Protein AF-A0A946PYF2-F1 (afdb_monomer_lite)

Radius of gyration: 15.65 Å; chains: 1; bounding box: 33×25×46 Å

pLDDT: mean 85.74, std 12.19, range [45.62, 95.69]

Sequence (70 aa):
MRNKSPKKQRRLILGIAGLSDMVFGIFFVLIALGIIPVFEDLPRWIFYLIGGGLFTFGTFLAIFNFSPRE

Foldseek 3Di:
DPDDPPVLVVLVVLLVQLVVLLVVLVVLVCVLVVVDVPPVVDHSVVSPCSSVVSNVSSVVSNCVSPDDDD

Secondary structure (DSSP, 8-state):
-----HHHHHHHHHHHHHHHHHHHHHHHHHHHTTSS---TTS-HHHHHHHHHHHHHHHHHHHHHHHS---

Structure (mmCIF, N/CA/C/O backbone):
data_AF-A0A946PYF2-F1
#
_entry.id   AF-A0A946PYF2-F1
#
loop_
_atom_site.group_PDB
_atom_site.id
_atom_site.type_symbol
_atom_site.label_atom_id
_atom_site.label_alt_id
_atom_site.label_comp_id
_atom_site.label_asym_id
_atom_sit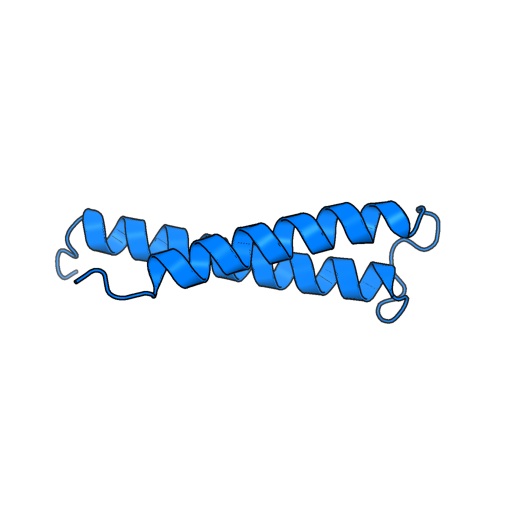e.label_entity_id
_atom_site.label_seq_id
_atom_site.pdbx_PDB_ins_code
_atom_site.Cartn_x
_atom_site.Cartn_y
_atom_site.Cartn_z
_atom_site.occupancy
_atom_site.B_iso_or_equiv
_atom_site.auth_seq_id
_atom_site.auth_comp_id
_atom_site.auth_asym_id
_atom_site.auth_atom_id
_atom_site.pdbx_PDB_model_num
ATOM 1 N N . MET A 1 1 ? -9.626 -15.729 27.669 1.00 45.62 1 MET A N 1
ATOM 2 C CA . MET A 1 1 ? -9.645 -14.805 26.512 1.00 45.62 1 MET A CA 1
ATOM 3 C C . MET A 1 1 ? -10.835 -13.871 26.679 1.00 45.62 1 MET A C 1
ATOM 5 O O . MET A 1 1 ? -11.966 -14.329 26.674 1.00 45.62 1 MET A O 1
ATOM 9 N N . ARG A 1 2 ? -10.586 -12.593 26.982 1.00 47.50 2 ARG A N 1
ATOM 10 C CA . ARG A 1 2 ? -11.618 -11.597 27.315 1.00 47.50 2 ARG A CA 1
ATOM 11 C C . ARG A 1 2 ? -12.473 -11.351 26.067 1.00 47.50 2 ARG A C 1
ATOM 13 O O . ARG A 1 2 ? -11.922 -10.873 25.079 1.00 47.50 2 ARG A O 1
ATOM 20 N N . ASN A 1 3 ? -13.762 -11.708 26.106 1.00 53.19 3 ASN A N 1
ATOM 21 C CA . ASN A 1 3 ? -14.729 -11.527 25.014 1.00 53.19 3 ASN A CA 1
ATOM 22 C C . ASN A 1 3 ? -14.671 -10.080 24.492 1.00 53.19 3 ASN A C 1
ATOM 24 O O . ASN A 1 3 ? -15.277 -9.169 25.059 1.00 53.19 3 ASN A O 1
ATOM 28 N N . LYS A 1 4 ? -13.901 -9.839 23.425 1.00 56.34 4 LYS A N 1
ATOM 29 C CA . LYS A 1 4 ? -13.997 -8.594 22.665 1.00 56.34 4 LYS A CA 1
ATOM 30 C C . LYS A 1 4 ? -15.344 -8.663 21.956 1.00 56.34 4 LYS A C 1
ATOM 32 O O . LYS A 1 4 ? -15.623 -9.650 21.288 1.00 56.34 4 LYS A O 1
ATOM 37 N N . SER A 1 5 ? -16.173 -7.630 22.107 1.00 72.81 5 SER A N 1
ATOM 38 C CA . SER A 1 5 ? -17.417 -7.500 21.340 1.00 72.81 5 SER A CA 1
ATOM 39 C C . SER A 1 5 ? -17.148 -7.837 19.859 1.00 72.81 5 SER A C 1
ATOM 41 O O . SER A 1 5 ? -16.173 -7.303 19.312 1.00 72.81 5 SER A O 1
ATOM 43 N N . PRO A 1 6 ? -17.976 -8.671 19.196 1.00 78.81 6 PRO A N 1
ATOM 44 C CA . PRO A 1 6 ? -17.789 -9.058 17.791 1.00 78.81 6 PRO A CA 1
ATOM 45 C C . PRO A 1 6 ? -17.571 -7.852 16.868 1.00 78.81 6 PRO A C 1
ATOM 47 O O . PRO A 1 6 ? -16.773 -7.888 15.932 1.00 78.81 6 PRO A O 1
ATOM 50 N N . LYS A 1 7 ? -18.205 -6.722 17.207 1.00 78.94 7 LYS A N 1
ATOM 51 C CA . LYS A 1 7 ? -18.064 -5.434 16.522 1.00 78.94 7 LYS A CA 1
ATOM 52 C C . LYS A 1 7 ? -16.638 -4.870 16.609 1.00 78.94 7 LYS A C 1
ATOM 54 O O . LYS A 1 7 ? -16.119 -4.360 15.621 1.00 78.94 7 LYS A O 1
ATOM 59 N N . LYS A 1 8 ? -15.981 -4.989 17.768 1.00 79.38 8 LYS A N 1
ATOM 60 C CA . LYS A 1 8 ? -14.604 -4.515 17.995 1.00 79.38 8 LYS A CA 1
ATOM 61 C C . LYS A 1 8 ? -13.571 -5.421 17.321 1.00 79.38 8 LYS A C 1
ATOM 63 O O . LYS A 1 8 ? -12.574 -4.918 16.815 1.00 79.38 8 LYS A O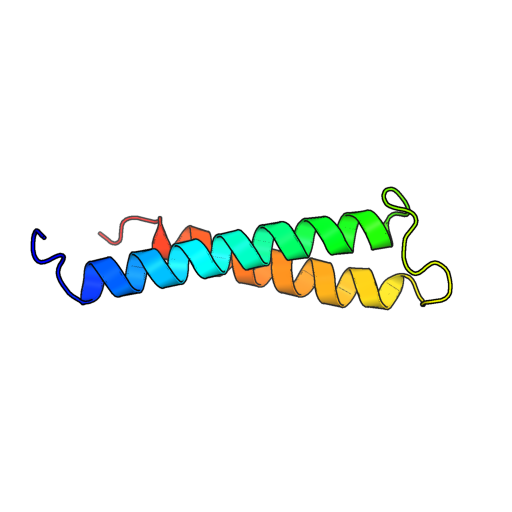 1
ATOM 68 N N . GLN A 1 9 ? -13.817 -6.731 17.278 1.00 83.69 9 GLN A N 1
ATOM 69 C CA . GLN A 1 9 ? -12.944 -7.675 16.574 1.00 83.69 9 GLN A CA 1
ATOM 70 C C . GLN A 1 9 ? -13.030 -7.499 15.053 1.00 83.69 9 GLN A C 1
ATOM 72 O O . GLN A 1 9 ? -11.994 -7.393 14.406 1.00 83.69 9 GLN A O 1
ATOM 77 N N . ARG A 1 10 ? -14.238 -7.348 14.493 1.00 82.94 10 ARG A N 1
ATOM 78 C CA . ARG A 1 10 ? -14.427 -7.038 13.066 1.00 82.94 10 ARG A CA 1
ATOM 79 C C . AR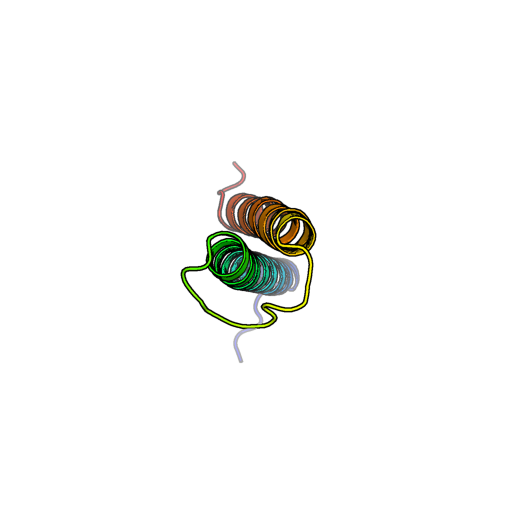G A 1 10 ? -13.730 -5.738 12.661 1.00 82.94 10 ARG A C 1
ATOM 81 O O . ARG A 1 10 ? -13.055 -5.706 11.641 1.00 82.94 10 ARG A O 1
ATOM 88 N N . ARG A 1 11 ? -13.851 -4.686 13.478 1.00 83.62 11 ARG A N 1
ATOM 89 C CA . ARG A 1 11 ? -13.192 -3.392 13.240 1.00 83.62 11 ARG A CA 1
ATOM 90 C C . ARG A 1 11 ? -11.667 -3.504 13.251 1.00 83.62 11 ARG A C 1
ATOM 92 O O . ARG A 1 11 ? -11.007 -2.902 12.416 1.00 83.62 11 ARG A O 1
ATOM 99 N N . LEU A 1 12 ? -11.120 -4.306 14.166 1.00 85.38 12 LEU A N 1
ATOM 100 C CA . LEU A 1 12 ? -9.685 -4.584 14.215 1.00 85.38 12 LEU A CA 1
ATOM 101 C C . LEU A 1 12 ? -9.217 -5.331 12.960 1.00 85.38 12 LEU A C 1
ATOM 103 O O . LEU A 1 12 ? -8.222 -4.936 12.370 1.00 85.38 12 LEU A O 1
ATOM 107 N N . ILE A 1 13 ? -9.947 -6.366 12.535 1.00 87.75 13 ILE A N 1
ATOM 108 C CA . ILE A 1 13 ? -9.619 -7.143 11.329 1.00 87.75 13 ILE A CA 1
ATOM 109 C C . ILE A 1 13 ? -9.653 -6.248 10.086 1.00 87.75 13 ILE A C 1
ATOM 111 O O . ILE A 1 13 ? -8.710 -6.267 9.306 1.00 87.75 13 ILE A O 1
ATOM 115 N N . LEU A 1 14 ? -10.695 -5.425 9.929 1.00 87.56 14 LEU A N 1
ATOM 116 C CA . LEU A 1 14 ? -10.802 -4.493 8.802 1.00 87.56 14 LEU A CA 1
ATOM 117 C C . LEU A 1 14 ? -9.711 -3.412 8.828 1.00 87.56 14 LEU A C 1
ATOM 119 O O . LEU A 1 14 ? -9.205 -3.036 7.777 1.00 87.56 14 LEU A O 1
ATOM 123 N N . GLY A 1 15 ? -9.329 -2.930 10.015 1.00 87.62 15 GLY A N 1
ATOM 124 C CA . GLY A 1 15 ? -8.216 -1.992 10.164 1.00 87.62 15 GLY A CA 1
ATOM 125 C C . GLY A 1 15 ? -6.874 -2.617 9.780 1.00 87.62 15 GLY A C 1
ATOM 126 O O . GLY A 1 15 ? -6.100 -1.990 9.066 1.00 87.62 15 GLY A O 1
ATOM 127 N N . ILE A 1 16 ? -6.619 -3.861 10.200 1.00 90.62 16 ILE A N 1
ATOM 128 C CA . ILE A 1 16 ? -5.408 -4.605 9.823 1.00 90.62 16 ILE A CA 1
ATOM 129 C C . ILE A 1 16 ? -5.384 -4.856 8.315 1.00 90.62 16 ILE A C 1
ATOM 131 O O . ILE A 1 16 ? -4.365 -4.587 7.693 1.00 90.62 16 ILE A O 1
ATOM 135 N N . ALA A 1 17 ? -6.499 -5.293 7.725 1.00 89.75 17 ALA A N 1
ATOM 136 C CA . ALA A 1 17 ? -6.602 -5.495 6.282 1.00 89.75 17 ALA A CA 1
ATOM 137 C C . ALA A 1 17 ? -6.302 -4.201 5.507 1.00 89.75 17 ALA A C 1
ATOM 139 O O . ALA A 1 17 ? -5.469 -4.212 4.609 1.00 89.75 17 ALA A O 1
ATOM 140 N N . GLY A 1 18 ? -6.881 -3.067 5.923 1.00 89.75 18 GLY A N 1
ATOM 141 C CA . GLY A 1 18 ? -6.597 -1.772 5.300 1.00 89.75 18 GLY A CA 1
ATOM 142 C C . GLY A 1 18 ? -5.129 -1.344 5.425 1.00 89.75 18 GLY A C 1
ATOM 143 O O . GLY A 1 18 ? -4.544 -0.848 4.466 1.00 89.75 18 GLY A O 1
ATOM 144 N N . LEU A 1 19 ? -4.496 -1.579 6.579 1.00 91.94 19 LEU A N 1
ATOM 145 C CA . LEU A 1 19 ? -3.062 -1.320 6.751 1.00 91.94 19 LEU A CA 1
ATOM 146 C C . LEU A 1 19 ? -2.201 -2.234 5.869 1.00 91.94 19 LEU A C 1
ATOM 148 O O . LEU A 1 19 ? -1.219 -1.767 5.297 1.00 91.94 19 LEU A O 1
ATOM 152 N N . SER A 1 20 ? -2.563 -3.511 5.736 1.00 93.25 20 SER A N 1
ATOM 153 C CA . SER A 1 20 ? -1.881 -4.446 4.837 1.00 93.25 20 SER A CA 1
ATOM 154 C C . SER A 1 20 ? -1.989 -3.996 3.380 1.00 93.25 20 SER A C 1
ATOM 156 O O . SER A 1 20 ? -0.963 -3.886 2.712 1.00 93.25 20 SER A O 1
ATOM 158 N N . ASP A 1 21 ? -3.192 -3.655 2.916 1.00 92.38 21 ASP A N 1
ATOM 159 C CA . ASP A 1 21 ? -3.425 -3.144 1.560 1.00 92.38 21 ASP A CA 1
ATOM 160 C C . ASP A 1 21 ? -2.635 -1.856 1.308 1.00 92.38 21 ASP A C 1
ATOM 162 O O . ASP A 1 21 ? -2.021 -1.700 0.254 1.00 92.38 21 ASP A O 1
ATOM 166 N N . MET A 1 22 ? -2.554 -0.966 2.303 1.00 93.75 22 MET A N 1
ATOM 167 C CA . MET A 1 22 ? -1.739 0.245 2.217 1.00 93.75 22 MET A CA 1
ATOM 168 C C . MET A 1 22 ? -0.252 -0.078 2.017 1.00 93.75 22 MET A C 1
ATOM 170 O O . MET A 1 22 ? 0.393 0.515 1.153 1.00 93.75 22 MET A O 1
ATOM 174 N N . VAL A 1 23 ? 0.298 -1.021 2.790 1.00 95.69 23 VAL A N 1
ATOM 175 C CA . VAL A 1 23 ? 1.708 -1.435 2.684 1.00 95.69 23 VAL A CA 1
ATOM 176 C C . VAL A 1 23 ? 1.996 -2.077 1.327 1.00 95.69 23 VAL A C 1
ATOM 178 O O . VAL A 1 23 ? 2.986 -1.720 0.686 1.00 95.69 23 VAL A O 1
ATOM 181 N N . PHE A 1 24 ? 1.125 -2.969 0.850 1.00 95.19 24 PHE A N 1
ATOM 182 C CA . PH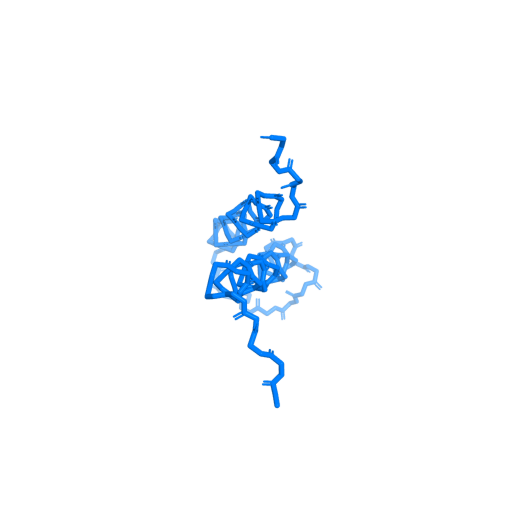E A 1 24 ? 1.261 -3.548 -0.489 1.00 95.19 24 PHE A CA 1
ATOM 183 C C . PHE A 1 24 ? 1.134 -2.486 -1.582 1.00 95.19 24 PHE A C 1
ATOM 185 O O . PHE A 1 24 ? 1.900 -2.499 -2.544 1.00 95.19 24 PHE A O 1
ATOM 192 N N . GLY A 1 25 ? 0.229 -1.523 -1.406 1.00 95.19 25 GLY A N 1
ATOM 193 C CA . GLY A 1 25 ? 0.081 -0.382 -2.295 1.00 95.19 25 GLY A CA 1
ATOM 194 C C . GLY A 1 25 ? 1.375 0.416 -2.438 1.00 95.19 25 GLY A C 1
ATOM 195 O O . GLY A 1 25 ? 1.853 0.623 -3.553 1.00 95.19 25 GLY A O 1
ATOM 196 N N . ILE A 1 26 ? 1.999 0.779 -1.310 1.00 94.81 26 ILE A N 1
ATOM 197 C CA . ILE A 1 26 ? 3.304 1.459 -1.285 1.00 94.81 26 ILE A CA 1
ATOM 198 C C . ILE A 1 26 ? 4.359 0.622 -2.011 1.00 94.81 26 ILE A C 1
ATOM 200 O O . ILE A 1 26 ? 5.081 1.151 -2.852 1.00 94.81 26 ILE A O 1
ATOM 204 N N . PHE A 1 27 ? 4.434 -0.680 -1.730 1.00 95.56 27 PHE A N 1
ATOM 205 C CA . PHE A 1 27 ? 5.400 -1.573 -2.370 1.00 95.56 27 PHE A CA 1
ATOM 206 C C . PHE A 1 27 ? 5.284 -1.560 -3.903 1.00 95.56 27 PHE A C 1
ATOM 208 O O . PHE A 1 27 ? 6.285 -1.369 -4.593 1.00 95.56 27 PHE A O 1
ATOM 215 N N . PHE A 1 28 ? 4.070 -1.675 -4.448 1.00 95.06 28 PHE A N 1
ATOM 216 C CA . PHE A 1 28 ? 3.860 -1.613 -5.897 1.00 95.06 28 PHE A CA 1
ATOM 217 C C . PHE A 1 28 ? 4.136 -0.223 -6.484 1.00 95.06 28 PHE A C 1
ATOM 219 O O . PHE A 1 28 ? 4.676 -0.133 -7.584 1.00 95.06 28 PHE A O 1
ATOM 226 N N . VAL A 1 29 ? 3.850 0.860 -5.755 1.00 94.25 29 VAL A N 1
ATOM 227 C CA . VAL A 1 29 ? 4.234 2.217 -6.183 1.00 94.25 29 VAL A CA 1
ATOM 228 C C . VAL A 1 29 ? 5.759 2.365 -6.253 1.00 94.25 29 VAL A C 1
ATOM 230 O O . VAL A 1 29 ? 6.271 2.952 -7.204 1.00 94.25 29 VAL A O 1
ATOM 233 N N . LEU A 1 30 ? 6.504 1.794 -5.303 1.00 94.44 30 LEU A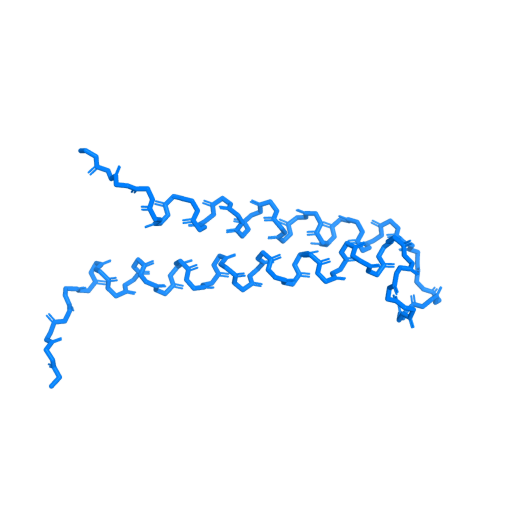 N 1
ATOM 234 C CA . LEU A 1 30 ? 7.971 1.810 -5.326 1.00 94.44 30 LEU A CA 1
ATOM 235 C C . LEU A 1 30 ? 8.545 1.020 -6.513 1.00 94.44 30 LEU A C 1
ATOM 237 O O . LEU A 1 30 ? 9.535 1.456 -7.106 1.00 94.44 30 LEU A O 1
ATOM 241 N N . ILE A 1 31 ? 7.911 -0.092 -6.899 1.00 93.56 31 ILE A N 1
ATOM 242 C CA . ILE A 1 31 ? 8.235 -0.812 -8.143 1.00 93.56 31 ILE A CA 1
ATOM 243 C C . ILE A 1 31 ? 7.938 0.072 -9.362 1.00 93.56 31 ILE A C 1
ATOM 245 O O . ILE A 1 31 ? 8.780 0.218 -10.245 1.00 93.56 31 ILE A O 1
ATOM 249 N N . ALA A 1 32 ? 6.773 0.725 -9.396 1.00 91.94 32 ALA A N 1
ATOM 250 C CA . ALA A 1 32 ? 6.364 1.591 -10.504 1.00 91.94 32 ALA A CA 1
ATOM 251 C C . ALA A 1 32 ? 7.324 2.778 -10.727 1.00 91.94 32 ALA A C 1
ATOM 253 O O . ALA A 1 32 ? 7.580 3.178 -11.868 1.00 91.94 32 ALA A O 1
ATOM 254 N N . LEU A 1 33 ? 7.883 3.314 -9.638 1.00 92.06 33 LEU A N 1
ATOM 255 C CA . LEU A 1 33 ? 8.899 4.370 -9.644 1.00 92.06 33 LEU A CA 1
ATOM 256 C C . LEU A 1 33 ? 10.297 3.865 -10.039 1.00 92.06 33 LEU A C 1
ATOM 258 O O . LEU A 1 33 ? 11.187 4.678 -10.278 1.00 92.06 33 LEU A O 1
ATOM 262 N N . GLY A 1 34 ? 10.504 2.548 -10.122 1.00 89.56 34 GLY A N 1
ATOM 263 C CA . GLY A 1 34 ? 11.810 1.943 -10.388 1.00 89.56 34 GLY A CA 1
ATOM 264 C C . GLY A 1 34 ? 12.774 2.005 -9.200 1.00 89.56 34 GLY A C 1
ATOM 265 O O . GLY A 1 34 ? 13.972 1.827 -9.387 1.00 89.56 34 GLY A O 1
ATOM 266 N N . ILE A 1 35 ? 12.271 2.263 -7.987 1.00 92.38 35 ILE A N 1
ATOM 267 C CA . ILE A 1 35 ? 13.072 2.225 -6.751 1.00 92.38 35 ILE A CA 1
ATOM 268 C C . ILE A 1 35 ? 13.361 0.770 -6.368 1.00 92.38 35 ILE A C 1
ATOM 270 O O . ILE A 1 35 ? 14.457 0.450 -5.914 1.00 92.38 35 ILE A O 1
ATOM 274 N N . ILE A 1 36 ? 12.371 -0.108 -6.560 1.00 92.25 36 ILE A N 1
ATOM 275 C CA . ILE A 1 36 ? 12.499 -1.554 -6.373 1.00 92.25 36 ILE A CA 1
ATOM 276 C C . ILE A 1 36 ? 12.563 -2.201 -7.768 1.00 92.25 36 ILE A C 1
ATOM 278 O O . ILE A 1 36 ? 11.534 -2.247 -8.446 1.00 92.25 36 ILE A O 1
ATOM 282 N N . PRO A 1 37 ? 13.739 -2.684 -8.215 1.00 86.00 37 PRO A N 1
ATOM 283 C CA . PRO A 1 37 ? 13.933 -3.240 -9.554 1.00 86.00 37 PRO A CA 1
ATOM 284 C C . PRO A 1 37 ? 13.435 -4.691 -9.616 1.00 86.00 37 PRO A C 1
ATOM 286 O O . PRO A 1 37 ? 14.201 -5.649 -9.563 1.00 86.00 37 PRO A O 1
ATOM 289 N N . VAL A 1 38 ? 12.116 -4.863 -9.642 1.00 88.50 38 VAL A N 1
ATOM 290 C CA . VAL A 1 38 ? 11.451 -6.167 -9.768 1.00 88.50 38 VAL A CA 1
ATOM 291 C C . VAL A 1 38 ? 10.395 -6.050 -10.862 1.00 88.50 38 VAL A C 1
ATOM 293 O O . VAL A 1 38 ? 9.747 -5.014 -10.982 1.00 88.50 38 VAL A O 1
ATOM 296 N N . PHE A 1 39 ? 10.206 -7.114 -11.648 1.00 84.88 39 PHE A N 1
ATOM 297 C CA . PHE A 1 39 ? 9.264 -7.147 -12.774 1.00 84.88 39 PHE A CA 1
ATOM 298 C C . PHE A 1 39 ? 9.541 -6.080 -13.852 1.00 84.88 39 PHE A C 1
ATOM 300 O O . PHE A 1 39 ? 8.616 -5.453 -14.367 1.00 84.88 39 PHE A O 1
ATOM 307 N N . GLU A 1 40 ? 10.813 -5.878 -14.205 1.00 83.25 40 GLU A N 1
ATOM 308 C CA . GLU A 1 40 ? 11.234 -4.875 -15.197 1.00 83.25 40 GLU A CA 1
ATOM 309 C C . GLU A 1 40 ? 10.646 -5.103 -16.600 1.00 83.25 40 GLU A C 1
ATOM 311 O O . GLU A 1 40 ? 10.462 -4.147 -17.351 1.00 83.25 40 GLU A O 1
ATOM 316 N N . ASP A 1 41 ? 10.282 -6.347 -16.922 1.00 90.25 41 ASP A N 1
ATOM 317 C CA . ASP A 1 41 ? 9.662 -6.724 -18.196 1.00 90.25 41 ASP A CA 1
ATOM 318 C C . ASP A 1 41 ? 8.190 -6.287 -18.314 1.00 90.25 41 ASP A C 1
ATOM 320 O O . ASP A 1 41 ? 7.598 -6.352 -19.395 1.00 90.25 41 ASP A O 1
ATOM 324 N N . LEU A 1 42 ? 7.566 -5.858 -17.209 1.00 88.50 42 LEU A N 1
ATOM 325 C CA . LEU A 1 42 ? 6.164 -5.453 -17.185 1.00 88.50 42 LEU A CA 1
ATOM 326 C C . LEU A 1 42 ? 6.000 -3.929 -17.310 1.00 88.50 42 LEU A C 1
ATOM 328 O O . LEU A 1 42 ? 6.745 -3.153 -16.705 1.00 88.50 42 LEU A O 1
ATOM 332 N N . PRO A 1 43 ? 4.970 -3.455 -18.039 1.00 92.31 43 PRO A N 1
ATOM 333 C CA . PRO A 1 43 ? 4.687 -2.029 -18.145 1.00 92.31 43 PRO A CA 1
ATOM 334 C C . PRO A 1 43 ? 4.442 -1.364 -16.781 1.00 92.31 43 PRO A C 1
ATOM 336 O O . PRO A 1 43 ? 3.499 -1.705 -16.064 1.00 92.31 43 PRO A O 1
ATOM 339 N N . ARG A 1 44 ? 5.239 -0.336 -16.457 1.00 89.19 44 ARG A N 1
ATOM 340 C CA . ARG A 1 44 ? 5.216 0.346 -15.144 1.00 89.19 44 ARG A CA 1
ATOM 341 C C . ARG A 1 44 ? 3.854 0.926 -14.746 1.00 89.19 44 ARG A C 1
ATOM 343 O O . ARG A 1 44 ? 3.542 1.005 -13.561 1.00 89.19 44 ARG A O 1
ATOM 350 N N . TRP A 1 45 ? 3.023 1.308 -15.718 1.00 92.50 45 TRP A N 1
ATOM 351 C CA . TRP A 1 45 ? 1.678 1.845 -15.465 1.00 92.50 45 TRP A CA 1
ATOM 352 C C . TRP A 1 45 ? 0.755 0.849 -14.747 1.00 92.50 45 TRP A C 1
ATOM 354 O O . TRP A 1 45 ? -0.103 1.269 -13.973 1.00 92.50 45 TRP A O 1
ATOM 364 N N . ILE A 1 46 ? 0.966 -0.459 -14.932 1.00 93.56 46 ILE A N 1
ATOM 365 C CA . ILE A 1 46 ? 0.194 -1.507 -14.250 1.00 93.56 46 ILE A CA 1
ATOM 366 C C . ILE A 1 46 ? 0.452 -1.444 -12.741 1.00 93.56 46 ILE A C 1
ATOM 368 O O . ILE A 1 46 ? -0.484 -1.493 -11.945 1.00 93.56 46 ILE A O 1
ATOM 372 N N . PHE A 1 47 ? 1.711 -1.257 -12.338 1.00 94.62 47 PHE A N 1
ATOM 373 C CA . PHE A 1 47 ? 2.078 -1.134 -10.929 1.00 94.62 47 PHE A CA 1
ATOM 374 C C . PHE A 1 47 ? 1.569 0.165 -10.302 1.00 94.62 47 PHE A C 1
ATOM 376 O O . PHE A 1 47 ? 1.191 0.152 -9.133 1.00 94.62 47 PHE A O 1
ATOM 383 N N . TYR A 1 48 ? 1.462 1.257 -11.069 1.00 93.50 48 TYR A N 1
ATOM 384 C CA . TYR A 1 48 ? 0.782 2.469 -10.596 1.00 93.50 48 TYR A CA 1
ATOM 385 C C . TYR A 1 48 ? -0.705 2.233 -10.325 1.00 93.50 48 TYR A C 1
ATOM 387 O O . TYR A 1 48 ? -1.215 2.715 -9.316 1.00 93.50 48 TYR A O 1
ATOM 395 N N . LEU A 1 49 ? -1.399 1.474 -11.178 1.00 95.44 49 LEU A N 1
ATOM 396 C CA . LEU A 1 49 ? -2.813 1.158 -10.965 1.00 95.44 49 LEU A CA 1
ATOM 397 C C . LEU A 1 49 ? -3.026 0.236 -9.764 1.00 95.44 49 LEU A C 1
ATOM 399 O O . LEU A 1 49 ? -3.863 0.530 -8.912 1.00 95.44 49 LEU A O 1
ATOM 403 N N . ILE A 1 50 ? -2.260 -0.855 -9.675 1.00 94.19 50 ILE A N 1
ATOM 404 C CA . ILE A 1 50 ? -2.362 -1.809 -8.562 1.00 94.19 50 ILE A CA 1
ATOM 405 C C . ILE A 1 50 ? -1.951 -1.126 -7.257 1.00 94.19 50 ILE A C 1
ATOM 407 O O . ILE A 1 50 ? -2.697 -1.149 -6.279 1.00 94.19 50 ILE A O 1
ATOM 411 N N . GLY A 1 51 ? -0.782 -0.485 -7.254 1.00 94.62 51 GLY A N 1
ATOM 412 C CA . GLY A 1 51 ? -0.226 0.168 -6.079 1.00 94.62 51 GLY A CA 1
ATOM 413 C C . GLY A 1 51 ? -1.069 1.342 -5.606 1.00 94.62 51 GLY A C 1
ATOM 414 O O . GLY A 1 51 ? -1.419 1.408 -4.431 1.00 94.62 51 GLY A O 1
ATOM 415 N N . GLY A 1 52 ? -1.463 2.227 -6.524 1.00 92.88 52 GLY A N 1
ATOM 416 C CA . GLY A 1 52 ? -2.347 3.349 -6.223 1.00 92.88 52 GLY A CA 1
ATOM 417 C C . GLY A 1 52 ? -3.710 2.888 -5.709 1.00 92.88 52 GLY A C 1
ATOM 418 O O . GLY A 1 52 ? -4.172 3.392 -4.690 1.00 92.88 52 GLY A O 1
ATOM 419 N N . GLY A 1 53 ? -4.319 1.883 -6.346 1.00 95.19 53 GLY A N 1
ATOM 420 C CA . GLY A 1 53 ? -5.610 1.334 -5.926 1.00 95.19 53 GLY A CA 1
ATOM 421 C C . GLY A 1 53 ? -5.570 0.724 -4.524 1.00 95.19 53 GLY A C 1
ATOM 422 O O . GLY A 1 53 ? -6.378 1.095 -3.669 1.00 95.19 53 GLY A O 1
ATOM 423 N N . LEU A 1 54 ? -4.601 -0.161 -4.266 1.00 94.56 54 LEU A N 1
ATOM 424 C CA . LEU A 1 54 ? -4.404 -0.783 -2.953 1.00 94.56 54 LEU A CA 1
ATOM 425 C C . LEU A 1 54 ? -4.067 0.253 -1.879 1.00 94.56 54 LEU A C 1
ATOM 427 O O . LEU A 1 54 ? -4.623 0.199 -0.784 1.00 94.56 54 LEU A O 1
ATOM 431 N N . PHE A 1 55 ? -3.217 1.229 -2.203 1.00 93.69 55 PHE A N 1
ATOM 432 C CA . PHE A 1 55 ? -2.865 2.301 -1.282 1.00 93.69 55 PHE A CA 1
ATOM 433 C C . PHE A 1 55 ? -4.092 3.132 -0.907 1.00 93.69 55 PHE A C 1
ATOM 435 O O . PHE A 1 55 ? -4.424 3.232 0.270 1.00 93.69 55 PHE A O 1
ATOM 442 N N . THR A 1 56 ? -4.817 3.676 -1.888 1.00 93.75 56 THR A N 1
ATOM 443 C CA . THR A 1 56 ? -5.992 4.518 -1.629 1.00 93.75 56 THR A CA 1
ATOM 444 C C . THR A 1 56 ? -7.084 3.756 -0.879 1.00 93.75 56 THR A C 1
ATOM 446 O O . THR A 1 56 ? -7.626 4.273 0.100 1.00 93.75 56 THR A O 1
ATOM 449 N N . PHE A 1 57 ? -7.390 2.522 -1.290 1.00 93.19 57 PHE A N 1
ATOM 450 C CA . PHE A 1 57 ? -8.408 1.702 -0.633 1.00 93.19 57 PHE A CA 1
ATOM 451 C C . PHE A 1 57 ? -7.994 1.290 0.786 1.00 93.19 57 PHE A C 1
ATOM 453 O O . PHE A 1 57 ? -8.779 1.429 1.729 1.00 93.19 57 PHE A O 1
ATOM 460 N N . GLY A 1 58 ? -6.746 0.854 0.958 1.00 90.81 58 GLY A N 1
ATOM 461 C CA . GLY A 1 58 ? -6.192 0.467 2.249 1.00 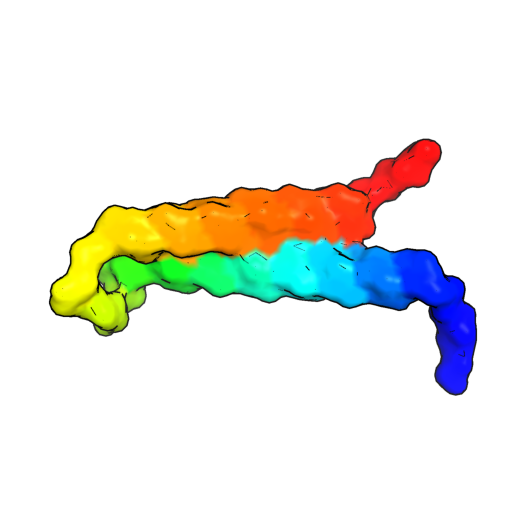90.81 58 GLY A CA 1
ATOM 462 C C . GLY A 1 58 ? -6.142 1.630 3.236 1.00 90.81 58 GLY A C 1
ATOM 463 O O . GLY A 1 58 ? -6.633 1.515 4.362 1.00 90.81 58 GLY A O 1
ATOM 464 N N . THR A 1 59 ? -5.647 2.792 2.796 1.00 90.75 59 THR A N 1
ATOM 465 C CA . THR A 1 59 ? -5.647 4.032 3.583 1.00 90.75 59 THR A CA 1
ATOM 466 C C . THR A 1 59 ? -7.065 4.444 3.971 1.00 90.75 59 THR A C 1
ATOM 468 O O . THR A 1 59 ? -7.304 4.763 5.136 1.00 90.75 59 THR A O 1
ATOM 471 N N . PHE A 1 60 ? -8.027 4.377 3.046 1.00 90.75 60 PHE A N 1
ATOM 472 C CA . PHE A 1 60 ? -9.432 4.657 3.342 1.00 90.75 60 PHE A CA 1
ATOM 473 C C . PHE A 1 60 ? -9.968 3.727 4.441 1.00 90.75 60 PHE A C 1
ATOM 475 O O . PHE A 1 60 ? -10.461 4.194 5.470 1.00 90.75 60 PHE A O 1
ATOM 482 N N . LEU A 1 61 ? -9.815 2.409 4.288 1.00 88.44 61 LEU A N 1
ATOM 483 C CA . LEU A 1 61 ? -10.274 1.441 5.285 1.00 88.44 61 LEU A CA 1
ATOM 484 C C . LEU A 1 61 ? -9.591 1.621 6.642 1.00 88.44 61 LEU A C 1
ATOM 486 O O . LEU A 1 61 ? -10.254 1.505 7.677 1.00 88.44 61 LEU A O 1
ATOM 490 N N . ALA A 1 62 ? -8.294 1.918 6.660 1.00 86.75 62 ALA A N 1
ATOM 491 C CA . ALA A 1 62 ? -7.569 2.190 7.891 1.00 86.75 62 ALA A CA 1
ATOM 492 C C . ALA A 1 62 ? -8.145 3.432 8.590 1.00 86.75 62 ALA A C 1
ATOM 494 O O . ALA A 1 62 ? -8.583 3.335 9.737 1.00 86.75 62 ALA A O 1
ATOM 495 N N . ILE A 1 63 ? -8.254 4.567 7.891 1.00 85.31 63 ILE A N 1
ATOM 496 C CA . ILE A 1 63 ? -8.763 5.825 8.462 1.00 85.31 63 ILE A CA 1
ATOM 497 C C . ILE A 1 63 ? -10.181 5.648 9.011 1.00 85.31 63 ILE A C 1
ATOM 499 O O . ILE A 1 63 ? -10.432 5.991 10.165 1.00 85.31 63 ILE A O 1
ATOM 503 N N . PHE A 1 64 ? -11.102 5.054 8.250 1.00 82.00 64 PHE A N 1
ATOM 504 C CA . PHE A 1 64 ? -12.482 4.858 8.711 1.00 82.00 64 PHE A CA 1
ATOM 505 C C . PHE A 1 64 ? -12.590 3.879 9.887 1.00 82.00 64 PHE A C 1
ATOM 507 O O . PHE A 1 64 ? -13.484 4.013 10.730 1.00 82.00 64 PHE A O 1
ATOM 514 N N . ASN A 1 65 ? -11.683 2.903 9.986 1.00 80.31 65 ASN A N 1
ATOM 515 C CA . ASN A 1 65 ? -11.646 2.000 11.131 1.00 80.31 65 ASN A CA 1
ATOM 516 C C . ASN A 1 65 ? -10.963 2.611 12.357 1.00 80.31 65 ASN A C 1
ATOM 518 O O . ASN A 1 65 ? -11.351 2.243 13.463 1.00 80.31 65 ASN A O 1
ATOM 522 N N . PHE A 1 66 ? -10.030 3.551 12.219 1.00 72.12 66 PHE A N 1
ATOM 523 C CA . PHE A 1 66 ? -9.386 4.214 13.361 1.00 72.12 66 PHE A CA 1
ATOM 524 C C . PHE A 1 66 ? -10.077 5.513 13.796 1.00 72.12 66 PHE A C 1
ATOM 526 O O . PHE A 1 66 ? -9.979 5.878 14.964 1.00 72.12 66 PHE A O 1
ATOM 533 N N . SER A 1 67 ? -10.837 6.161 12.911 1.00 73.19 67 SER A N 1
ATOM 534 C CA . SER A 1 67 ? -11.564 7.392 13.220 1.00 73.19 67 SER A CA 1
ATOM 535 C C . SER A 1 67 ? -12.668 7.136 14.262 1.00 73.19 67 SER A C 1
ATOM 537 O O . SER A 1 67 ? -13.516 6.253 14.062 1.00 73.19 67 SER A O 1
ATOM 539 N N . PRO A 1 68 ? -12.668 7.832 15.413 1.00 58.06 68 PRO A N 1
ATOM 540 C CA . PRO A 1 68 ? -13.759 7.736 16.370 1.00 58.06 68 PRO A CA 1
ATOM 541 C C . PRO A 1 68 ? -15.046 8.224 15.700 1.00 58.06 68 PRO A C 1
ATOM 543 O O . PRO A 1 68 ? -15.096 9.320 15.159 1.00 58.06 68 PRO A O 1
ATOM 546 N N . ARG A 1 69 ? -16.080 7.377 15.699 1.00 61.03 69 ARG A N 1
ATOM 547 C CA . ARG A 1 69 ? -17.432 7.828 15.372 1.00 61.03 69 ARG A CA 1
ATOM 548 C C . ARG A 1 69 ? -17.984 8.419 16.661 1.00 61.03 69 ARG A C 1
ATOM 550 O O . ARG A 1 69 ? -18.122 7.654 17.619 1.00 61.03 69 ARG A O 1
ATOM 557 N N . GLU A 1 70 ? -18.175 9.734 16.683 1.00 53.28 70 GLU A N 1
ATOM 558 C CA . GLU A 1 70 ? -19.080 10.387 17.637 1.00 53.28 70 GLU A CA 1
ATOM 559 C C . GLU A 1 70 ? -20.480 9.764 17.544 1.00 53.28 70 GLU A C 1
ATOM 561 O O . GLU A 1 70 ? -20.886 9.370 16.420 1.00 53.28 70 GLU A O 1
#